Protein AF-A0A284R1L2-F1 (afdb_monomer_lite)

Organism: Armillaria ostoyae (NCBI:txid47428)

Sequence (132 aa):
MPSRRRCVLSLCLLCFATLASCDIHSYFTIKEPQESTQWLNNAVNVLSWERGIWDGLTFFDIEMVRLNNVGITYVAFNVQAQPSSPTSLNIYLEDVPTGDDYFMVFINSTHMHVGIGYAGFDDTDGHDKRFA

Secondary structure (DSSP, 8-state):
---HHHHHHHHHHHHHHHHS-------EEEEES-TT----TTSEEEEEEEE-TTSS--EEEEEEEESSSS-EEEEEEEEE-STTS-SEEEEE--SPPP-S-EEEEEEE-SSS-----------S--------

Radius of gyration: 23.12 Å; chains: 1; bounding box: 71×48×47 Å

Structure (mmCIF, N/CA/C/O backbone):
data_AF-A0A284R1L2-F1
#
_entry.id   AF-A0A284R1L2-F1
#
loop_
_atom_site.group_PDB
_atom_site.id
_atom_site.type_symbol
_atom_site.label_atom_id
_atom_site.label_alt_id
_atom_site.label_comp_id
_atom_site.label_asym_id
_atom_site.label_entity_id
_atom_site.label_seq_id
_atom_site.pdbx_PDB_ins_code
_atom_site.Cartn_x
_atom_site.Cartn_y
_atom_site.Cartn_z
_atom_site.occupancy
_atom_site.B_iso_or_equiv
_atom_site.auth_seq_id
_atom_site.auth_comp_id
_atom_site.auth_asym_id
_atom_site.auth_atom_id
_atom_site.pdbx_PDB_model_num
ATOM 1 N N . MET A 1 1 ? 50.813 -19.673 -32.442 1.00 48.22 1 MET A N 1
ATOM 2 C CA . MET A 1 1 ? 50.418 -19.200 -31.094 1.00 48.22 1 MET A CA 1
ATOM 3 C C . MET A 1 1 ? 49.078 -18.448 -31.143 1.00 48.22 1 MET A C 1
ATOM 5 O O . MET A 1 1 ? 49.091 -17.232 -31.293 1.00 48.22 1 MET A O 1
ATOM 9 N N . PRO A 1 2 ? 47.915 -19.120 -31.030 1.00 52.09 2 PRO A N 1
ATOM 10 C CA . PRO A 1 2 ? 46.617 -18.460 -30.918 1.00 52.09 2 PRO A CA 1
ATOM 11 C C . PRO A 1 2 ? 45.929 -18.869 -29.604 1.00 52.09 2 PRO A C 1
ATOM 13 O O . PRO A 1 2 ? 45.119 -19.786 -29.596 1.00 52.09 2 PRO A O 1
ATOM 16 N N . SER A 1 3 ? 46.256 -18.250 -28.467 1.00 59.03 3 SER A N 1
ATOM 17 C CA . SER A 1 3 ? 45.571 -18.608 -27.203 1.00 59.03 3 SER A CA 1
ATOM 18 C C . SER A 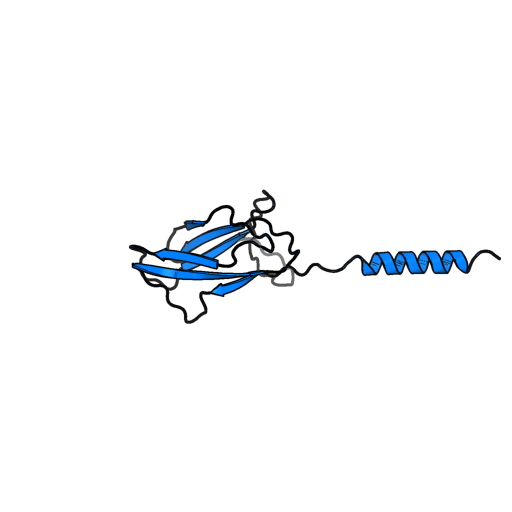1 3 ? 45.261 -17.431 -26.286 1.00 59.03 3 SER A C 1
ATOM 20 O O . SER A 1 3 ? 44.218 -17.428 -25.642 1.00 59.03 3 SER A O 1
ATOM 22 N N . ARG A 1 4 ? 46.079 -16.370 -26.284 1.00 58.06 4 ARG A N 1
ATOM 23 C CA . ARG A 1 4 ? 45.856 -15.225 -25.384 1.00 58.06 4 ARG A CA 1
ATOM 24 C C . ARG A 1 4 ? 44.616 -14.393 -25.731 1.00 58.06 4 ARG A C 1
ATOM 26 O O . ARG A 1 4 ? 43.863 -14.043 -24.835 1.00 58.06 4 ARG A O 1
ATOM 33 N N . ARG A 1 5 ? 44.348 -14.127 -27.017 1.00 57.66 5 ARG A N 1
ATOM 34 C CA . ARG A 1 5 ? 43.210 -13.278 -27.443 1.00 57.66 5 ARG A CA 1
ATOM 35 C C . ARG A 1 5 ? 41.842 -13.938 -27.232 1.00 57.66 5 ARG A C 1
ATOM 37 O O . ARG A 1 5 ? 40.892 -13.252 -26.891 1.00 57.66 5 ARG A O 1
ATOM 44 N N . ARG A 1 6 ? 41.757 -15.264 -27.396 1.00 59.44 6 ARG A N 1
ATOM 45 C CA . ARG A 1 6 ? 40.520 -16.039 -27.178 1.00 59.44 6 ARG A CA 1
ATOM 46 C C . ARG A 1 6 ? 40.177 -16.148 -25.691 1.00 59.44 6 ARG A C 1
ATOM 48 O O . ARG A 1 6 ? 39.014 -16.039 -25.334 1.00 59.44 6 ARG A O 1
ATOM 55 N N . CYS A 1 7 ? 41.196 -16.286 -24.839 1.00 57.16 7 CYS A N 1
ATOM 56 C CA . CYS A 1 7 ? 41.026 -16.347 -23.390 1.00 57.16 7 CYS A CA 1
ATOM 57 C C . CYS A 1 7 ? 40.545 -15.003 -22.815 1.00 57.16 7 CYS A C 1
ATOM 59 O O . CYS A 1 7 ? 39.600 -14.978 -22.038 1.00 57.16 7 CYS A O 1
ATOM 61 N N . VAL A 1 8 ? 41.116 -13.880 -23.274 1.00 71.19 8 VAL A N 1
ATOM 62 C CA . VAL A 1 8 ? 40.682 -12.534 -22.850 1.00 71.19 8 VAL A CA 1
ATOM 63 C C . VAL A 1 8 ? 39.250 -12.237 -23.302 1.00 71.19 8 VAL A C 1
ATOM 65 O O . VAL A 1 8 ? 38.461 -11.747 -22.506 1.00 71.19 8 VAL A O 1
ATOM 68 N N . LEU A 1 9 ? 38.882 -12.589 -24.540 1.00 65.81 9 LEU A N 1
ATOM 69 C CA . LEU A 1 9 ? 37.516 -12.373 -25.033 1.00 65.81 9 LEU A CA 1
ATOM 70 C C . LEU A 1 9 ? 36.486 -13.204 -24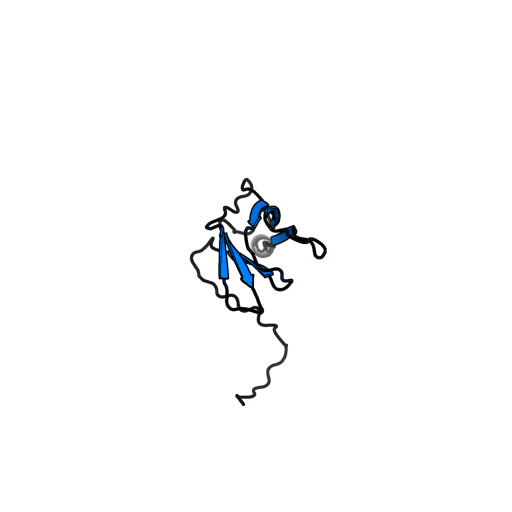.251 1.00 65.81 9 LEU A C 1
ATOM 72 O O . LEU A 1 9 ? 35.422 -12.701 -23.907 1.00 65.81 9 LEU A O 1
ATOM 76 N N . SER A 1 10 ? 36.826 -14.462 -23.946 1.00 71.38 10 SER A N 1
ATOM 77 C CA . SER A 1 10 ? 35.970 -15.359 -23.165 1.00 71.38 10 SER A CA 1
ATOM 78 C C . SER A 1 10 ? 35.828 -14.894 -21.715 1.00 71.38 10 SER A C 1
ATOM 80 O O . SER A 1 10 ? 34.744 -15.009 -21.154 1.00 71.38 10 SER A O 1
ATOM 82 N 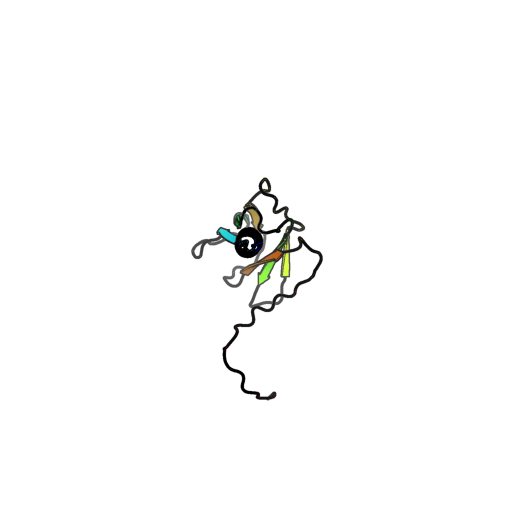N . LEU A 1 11 ? 36.891 -14.334 -21.125 1.00 70.31 11 LEU A N 1
ATOM 83 C CA . LEU A 1 11 ? 36.866 -13.764 -19.777 1.00 70.31 11 LEU A CA 1
ATOM 84 C C . LEU A 1 11 ? 36.027 -12.478 -19.727 1.00 70.31 11 LEU A C 1
ATOM 86 O O . LEU A 1 11 ? 35.224 -12.312 -18.817 1.00 70.31 11 LEU A O 1
ATOM 90 N N . CYS A 1 12 ? 36.145 -11.604 -20.734 1.00 74.88 12 CYS A N 1
ATOM 91 C CA . CYS A 1 12 ? 35.300 -10.415 -20.854 1.00 74.88 12 CYS A CA 1
ATOM 92 C C . CYS A 1 12 ? 33.821 -10.782 -21.023 1.00 74.88 12 CYS A C 1
ATOM 94 O O . CYS A 1 12 ? 32.980 -10.187 -20.360 1.00 74.88 12 CYS A O 1
ATOM 96 N N . LEU A 1 13 ? 33.500 -11.774 -21.861 1.00 72.38 13 LEU A N 1
ATOM 97 C CA . LEU A 1 13 ? 32.127 -12.264 -22.033 1.00 72.38 13 LEU A CA 1
ATOM 98 C C . LEU A 1 13 ? 31.559 -12.864 -20.740 1.00 72.38 13 LEU A C 1
ATOM 100 O O . LEU A 1 13 ? 30.402 -12.601 -20.425 1.00 72.38 13 LEU A O 1
ATOM 104 N N . LEU A 1 14 ? 32.366 -13.602 -19.966 1.00 70.25 14 LEU A N 1
ATOM 105 C CA . LEU A 1 14 ? 31.944 -14.114 -18.659 1.00 70.25 14 LEU A CA 1
ATOM 106 C C . LEU A 1 14 ? 31.693 -12.979 -17.656 1.00 70.25 14 LEU A C 1
ATOM 108 O O . LEU A 1 14 ? 30.665 -12.987 -16.989 1.00 70.25 14 LEU A O 1
ATOM 112 N N . CYS A 1 15 ? 32.580 -11.978 -17.588 1.00 67.56 15 CYS A N 1
ATOM 113 C CA . CYS A 1 15 ? 32.390 -10.809 -16.724 1.00 67.56 15 CYS A CA 1
ATOM 114 C C . CYS A 1 15 ? 31.144 -9.999 -17.109 1.00 67.56 15 CYS A C 1
ATOM 116 O O . CYS A 1 15 ? 30.397 -9.578 -16.229 1.00 67.56 15 CYS A O 1
ATOM 118 N N . PHE A 1 16 ? 30.891 -9.802 -18.407 1.00 61.44 16 PHE A N 1
ATOM 119 C CA . PHE A 1 16 ? 29.673 -9.138 -18.880 1.00 61.44 16 PHE A CA 1
ATOM 120 C C . PHE A 1 16 ? 28.412 -9.944 -18.545 1.00 61.44 16 PHE A C 1
ATOM 122 O O . PHE A 1 16 ? 27.415 -9.351 -18.145 1.00 61.44 16 PHE A O 1
ATOM 129 N N . ALA A 1 17 ? 28.459 -11.276 -18.645 1.00 65.31 17 ALA A N 1
ATOM 130 C CA . ALA A 1 17 ? 27.339 -12.135 -18.270 1.00 65.31 17 ALA A CA 1
ATOM 131 C C . ALA A 1 17 ? 27.044 -12.091 -16.758 1.00 65.31 17 ALA A C 1
ATOM 133 O O . ALA A 1 17 ? 25.879 -12.063 -16.378 1.00 65.31 17 ALA A O 1
ATOM 134 N N . THR A 1 18 ? 28.069 -12.017 -15.898 1.00 63.69 18 THR A N 1
ATOM 135 C CA . THR A 1 18 ? 27.882 -11.916 -14.436 1.00 63.69 18 THR A CA 1
ATOM 136 C C . THR A 1 18 ? 27.469 -10.522 -13.957 1.00 63.69 18 THR A C 1
ATOM 138 O O . THR A 1 18 ? 26.851 -10.401 -12.907 1.00 63.69 18 THR A O 1
ATOM 141 N N . LEU A 1 19 ? 27.797 -9.462 -14.707 1.00 58.06 19 LEU A N 1
ATOM 142 C CA . LEU A 1 19 ? 27.380 -8.084 -14.396 1.00 58.06 19 LEU A CA 1
ATOM 143 C C . LEU A 1 19 ? 25.935 -7.783 -14.832 1.00 58.06 19 LEU A C 1
ATOM 145 O O . LEU A 1 19 ? 25.365 -6.792 -14.389 1.00 58.06 19 LEU A O 1
ATOM 149 N N . ALA A 1 20 ? 25.349 -8.609 -15.704 1.00 59.19 20 ALA A N 1
ATOM 150 C CA . ALA A 1 20 ? 23.983 -8.427 -16.199 1.00 59.19 20 ALA A CA 1
ATOM 151 C C . ALA A 1 20 ? 22.903 -8.888 -15.204 1.00 59.19 20 ALA A C 1
ATOM 153 O O . ALA A 1 20 ? 21.749 -8.483 -15.324 1.00 59.19 20 ALA A O 1
ATOM 154 N N . SER A 1 21 ? 23.264 -9.695 -14.207 1.00 55.81 21 SER A N 1
ATOM 155 C CA . SER A 1 21 ? 22.407 -10.049 -13.073 1.00 55.81 21 SER A CA 1
ATOM 156 C C . SER A 1 21 ? 22.466 -8.947 -12.012 1.00 55.81 21 SER A C 1
ATOM 158 O O . SER A 1 21 ? 23.002 -9.135 -10.925 1.00 55.81 21 SER A O 1
ATOM 160 N N . CYS A 1 22 ? 21.973 -7.758 -12.362 1.00 53.00 22 CYS A N 1
ATOM 161 C CA . CYS A 1 22 ? 21.587 -6.773 -11.360 1.00 53.00 22 CYS A CA 1
ATOM 162 C C . CYS A 1 22 ? 20.229 -7.208 -10.819 1.00 53.00 22 CYS A C 1
ATOM 164 O O . CYS A 1 22 ? 19.235 -7.143 -11.545 1.00 53.00 22 CYS A O 1
ATOM 166 N N . ASP A 1 23 ? 20.185 -7.649 -9.567 1.00 55.16 23 ASP A N 1
ATOM 167 C CA . ASP A 1 23 ? 18.922 -7.876 -8.880 1.00 55.16 23 ASP A CA 1
ATOM 168 C C . ASP A 1 23 ? 18.157 -6.546 -8.833 1.00 55.16 23 ASP A C 1
ATOM 170 O O . ASP A 1 23 ? 18.580 -5.566 -8.213 1.00 55.16 23 ASP A O 1
ATOM 174 N N . ILE A 1 24 ? 17.047 -6.479 -9.567 1.00 58.62 24 ILE A N 1
ATOM 175 C CA . ILE A 1 24 ? 16.107 -5.366 -9.481 1.00 58.62 24 ILE A CA 1
ATOM 176 C C . ILE A 1 24 ? 15.401 -5.529 -8.137 1.00 58.62 24 ILE A C 1
ATOM 178 O O . ILE A 1 24 ? 14.462 -6.310 -8.000 1.00 58.62 24 ILE A O 1
ATOM 182 N N . HIS A 1 25 ? 15.881 -4.821 -7.120 1.00 58.09 25 HIS A N 1
ATOM 183 C CA . HIS A 1 25 ? 15.219 -4.787 -5.824 1.00 58.09 25 HIS A CA 1
ATOM 184 C C . HIS A 1 25 ? 13.929 -3.964 -5.936 1.00 58.09 25 HIS A C 1
ATOM 186 O O . HIS A 1 25 ? 13.956 -2.733 -5.950 1.00 58.09 25 HIS A O 1
ATOM 192 N N . SER A 1 26 ? 12.789 -4.647 -6.025 1.00 72.06 26 SER A N 1
ATOM 193 C CA . SER A 1 26 ? 11.471 -4.031 -5.886 1.00 72.06 26 SER A CA 1
ATOM 194 C C . SER A 1 26 ? 11.172 -3.781 -4.409 1.00 72.06 26 SER A C 1
ATOM 196 O O . SER A 1 26 ? 11.273 -4.703 -3.599 1.00 72.06 26 SER A O 1
ATOM 198 N N . TYR A 1 27 ? 10.760 -2.565 -4.060 1.00 79.31 27 TYR A N 1
ATOM 199 C CA . TYR A 1 27 ? 10.198 -2.262 -2.746 1.00 79.31 27 TYR A CA 1
ATOM 200 C C . TYR A 1 27 ? 8.857 -1.556 -2.902 1.00 79.31 27 TYR A C 1
ATOM 202 O O . TYR A 1 27 ? 8.635 -0.842 -3.882 1.00 79.31 27 TYR A O 1
ATOM 210 N N . PHE A 1 28 ? 7.987 -1.755 -1.919 1.00 84.56 28 PHE A N 1
ATOM 211 C CA . PHE A 1 28 ? 6.720 -1.056 -1.782 1.00 84.56 28 PHE A CA 1
ATOM 212 C C . PHE A 1 28 ? 6.492 -0.797 -0.293 1.00 84.56 28 PHE A C 1
ATOM 214 O O . PHE A 1 28 ? 6.339 -1.735 0.488 1.00 84.56 28 PHE A O 1
ATOM 221 N N . THR A 1 29 ? 6.523 0.469 0.104 1.00 88.88 29 THR A N 1
ATOM 222 C CA . THR A 1 29 ? 6.504 0.893 1.505 1.00 88.88 29 THR A CA 1
ATOM 223 C C . THR A 1 29 ? 5.299 1.779 1.752 1.00 88.88 29 THR A C 1
ATOM 225 O O . THR A 1 29 ? 5.126 2.794 1.080 1.00 88.88 29 THR A O 1
ATOM 228 N N . ILE A 1 30 ? 4.494 1.440 2.755 1.00 90.06 30 ILE A N 1
ATOM 229 C CA . ILE A 1 30 ? 3.388 2.289 3.200 1.00 90.06 30 ILE A CA 1
ATOM 230 C C . ILE A 1 30 ? 3.952 3.478 3.986 1.00 90.06 30 ILE A C 1
ATOM 232 O O . ILE A 1 30 ? 4.782 3.312 4.880 1.00 90.06 30 ILE A O 1
ATOM 236 N N . LYS A 1 31 ? 3.535 4.689 3.615 1.00 93.81 31 LYS A N 1
ATOM 237 C CA . LYS A 1 31 ? 3.931 5.951 4.259 1.00 93.81 31 LYS A CA 1
ATOM 238 C C . LYS A 1 31 ? 2.828 6.496 5.155 1.00 93.81 31 LYS A C 1
ATOM 240 O O . LYS A 1 31 ? 3.141 7.115 6.160 1.00 93.81 31 LYS A O 1
ATOM 245 N N . GLU A 1 32 ? 1.570 6.235 4.823 1.00 91.62 32 GLU A N 1
ATOM 246 C CA . GLU A 1 32 ? 0.419 6.477 5.694 1.00 91.62 32 GLU A CA 1
ATOM 247 C C . GLU A 1 32 ? -0.606 5.360 5.485 1.00 91.62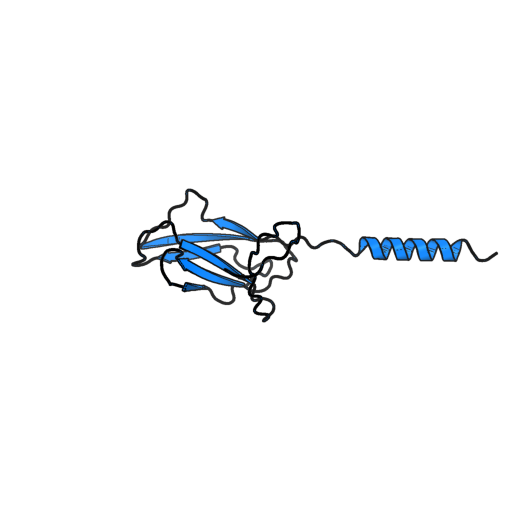 32 GLU A C 1
ATOM 249 O O . GLU A 1 32 ? -0.788 4.965 4.330 1.00 91.62 32 GLU A O 1
ATOM 254 N N . PRO A 1 33 ? -1.299 4.883 6.534 1.00 91.62 33 PRO A N 1
ATOM 255 C CA . PRO A 1 33 ? -1.179 5.315 7.931 1.00 91.62 33 PRO A CA 1
ATOM 256 C C . PRO A 1 33 ? 0.099 4.796 8.618 1.00 91.62 33 PRO A C 1
ATOM 258 O O . PRO A 1 33 ? 0.593 3.721 8.288 1.00 91.62 33 PRO A O 1
ATOM 261 N N . GLN A 1 34 ? 0.624 5.558 9.581 1.00 88.44 34 GLN A N 1
ATOM 262 C CA . GLN A 1 34 ? 1.647 5.105 10.536 1.00 88.44 34 GLN A CA 1
ATOM 263 C C . GLN A 1 34 ? 1.004 4.375 11.730 1.00 88.44 34 GLN A C 1
ATOM 265 O O . GLN A 1 34 ? -0.200 4.483 11.942 1.00 88.44 34 GLN A O 1
ATOM 270 N N . GLU A 1 35 ? 1.795 3.670 12.549 1.00 82.75 35 GLU A N 1
ATOM 271 C CA . GLU A 1 35 ? 1.288 2.861 13.681 1.00 82.75 35 GLU A CA 1
ATOM 272 C C . GLU A 1 35 ? 0.381 3.631 14.659 1.00 82.75 35 GLU A C 1
ATOM 274 O O . GLU A 1 35 ? -0.527 3.056 15.253 1.00 82.75 35 GLU A O 1
ATOM 279 N N . SER A 1 36 ? 0.610 4.934 14.836 1.00 84.12 36 SER A N 1
ATOM 280 C CA . SER A 1 36 ? -0.188 5.793 15.719 1.00 84.12 36 SER A CA 1
ATOM 281 C C . SER A 1 36 ? -1.334 6.524 15.013 1.00 84.12 36 SER A C 1
ATOM 283 O O . SER A 1 36 ? -2.110 7.223 15.671 1.00 84.12 36 SER A O 1
ATOM 285 N N . THR A 1 37 ? -1.451 6.395 13.691 1.00 86.44 37 THR A N 1
ATOM 286 C CA . THR A 1 37 ? -2.470 7.087 12.904 1.00 86.44 37 THR A CA 1
ATOM 287 C C . THR A 1 37 ? -3.827 6.426 13.125 1.00 86.44 37 THR A C 1
ATOM 289 O O . THR A 1 37 ? -4.023 5.248 12.841 1.00 86.44 37 THR A O 1
ATOM 292 N N . GLN A 1 38 ? -4.796 7.213 13.589 1.00 90.12 38 GLN A N 1
ATOM 293 C CA . GLN A 1 38 ? -6.185 6.786 13.718 1.00 90.12 38 GLN A CA 1
ATOM 294 C C . GLN A 1 38 ? -7.020 7.402 12.604 1.00 90.12 38 GLN A C 1
ATOM 296 O O . GLN A 1 38 ? -7.062 8.623 12.452 1.00 90.12 38 GLN A O 1
ATOM 301 N N . TRP A 1 39 ? -7.691 6.553 11.832 1.00 91.75 39 TRP A N 1
ATOM 302 C CA . TRP A 1 39 ? -8.629 7.006 10.816 1.00 91.75 39 TRP A CA 1
ATOM 303 C C . TRP A 1 39 ? -9.998 7.301 11.418 1.00 91.75 39 TRP A C 1
ATOM 305 O O . TRP A 1 39 ? -10.451 6.630 12.346 1.00 91.75 39 TRP A O 1
ATOM 315 N N . LEU A 1 40 ? -10.650 8.331 10.887 1.00 91.50 40 LEU A N 1
ATOM 316 C CA . LEU A 1 40 ? -11.906 8.857 11.410 1.00 91.50 40 LEU A CA 1
ATOM 317 C C . LEU A 1 40 ? -13.035 8.681 10.393 1.00 91.50 40 LEU A C 1
ATOM 319 O O . LEU A 1 40 ? -12.849 8.897 9.194 1.00 91.50 40 LEU A O 1
ATOM 323 N N . ASN A 1 41 ? -14.225 8.345 10.896 1.00 92.81 41 ASN A N 1
ATOM 324 C CA . ASN A 1 41 ? -15.460 8.464 10.125 1.00 92.81 41 ASN A CA 1
ATOM 325 C C . ASN A 1 41 ? -15.795 9.931 9.856 1.00 92.81 41 ASN A C 1
ATOM 327 O O . ASN A 1 41 ? -15.466 10.822 10.643 1.00 92.81 41 ASN A O 1
ATOM 331 N N . ASN A 1 42 ? -16.519 10.154 8.767 1.00 93.06 42 ASN A N 1
ATOM 332 C CA . ASN A 1 42 ? -16.972 11.448 8.277 1.00 93.06 42 ASN A CA 1
ATOM 333 C C . ASN A 1 42 ? -15.828 12.437 7.993 1.00 93.06 42 ASN A C 1
ATOM 335 O O . ASN A 1 42 ? -16.035 13.653 7.955 1.00 93.06 42 ASN A O 1
ATOM 339 N N . ALA A 1 43 ? -14.622 11.915 7.768 1.00 89.31 43 ALA A N 1
ATOM 340 C CA . ALA A 1 43 ? -13.418 12.672 7.474 1.00 89.31 43 ALA A CA 1
ATOM 341 C C . ALA A 1 43 ? -12.633 12.026 6.327 1.00 89.31 43 ALA A C 1
ATOM 343 O O . ALA A 1 43 ? -12.772 10.837 6.033 1.00 89.31 43 ALA A O 1
ATOM 344 N N . VAL A 1 44 ? -11.796 12.833 5.674 1.00 93.06 44 VAL A N 1
ATOM 345 C CA . VAL A 1 44 ? -10.849 12.344 4.671 1.00 93.06 44 VAL A CA 1
ATOM 346 C C . VAL A 1 44 ? -9.608 11.818 5.382 1.00 93.06 44 VAL A C 1
ATOM 348 O O . VAL A 1 44 ? -8.922 12.568 6.074 1.00 93.06 44 VAL A O 1
ATOM 351 N N . ASN A 1 45 ? -9.313 10.542 5.166 1.00 93.44 45 ASN A N 1
ATOM 352 C CA . ASN A 1 45 ? -8.117 9.856 5.633 1.00 93.44 45 ASN A CA 1
ATOM 353 C C . ASN A 1 45 ? -7.153 9.658 4.459 1.00 93.44 45 ASN A C 1
ATOM 355 O O . ASN A 1 45 ? -7.585 9.479 3.320 1.00 93.44 45 ASN A O 1
ATOM 359 N N . VAL A 1 46 ? -5.848 9.701 4.717 1.00 94.75 46 VAL A N 1
ATOM 360 C CA . VAL A 1 46 ? -4.829 9.583 3.667 1.00 94.75 46 VAL A CA 1
ATOM 361 C C . VAL A 1 46 ? -4.183 8.207 3.734 1.00 94.75 46 VAL A C 1
ATOM 363 O O . VAL A 1 46 ? -3.670 7.803 4.776 1.00 94.75 46 VAL A O 1
ATOM 366 N N . LEU A 1 47 ? -4.174 7.518 2.598 1.00 95.06 47 LEU A N 1
ATOM 367 C CA . LEU A 1 47 ? -3.371 6.331 2.336 1.00 95.06 47 LEU A CA 1
ATOM 368 C C . LEU A 1 47 ? -2.251 6.741 1.383 1.00 95.06 47 LEU A C 1
ATOM 370 O O . LEU A 1 47 ? -2.521 7.349 0.348 1.00 95.06 47 LEU A O 1
ATOM 374 N N . SER A 1 48 ? -0.996 6.448 1.705 1.00 95.25 48 SER A N 1
ATOM 375 C CA . SER A 1 48 ? 0.113 6.786 0.808 1.00 95.25 48 SER A CA 1
ATOM 376 C C . SER A 1 48 ? 1.218 5.750 0.844 1.00 95.25 48 SER A C 1
ATOM 378 O O . SER A 1 48 ? 1.403 5.051 1.840 1.00 95.25 48 SER A O 1
ATOM 380 N N . TRP A 1 49 ? 1.938 5.640 -0.265 1.00 92.81 49 TRP A N 1
ATOM 381 C CA . TRP A 1 49 ? 2.958 4.624 -0.472 1.00 92.81 49 TRP A CA 1
ATOM 382 C C . TRP A 1 49 ? 4.161 5.190 -1.221 1.00 92.81 49 TRP A C 1
ATOM 384 O O . TRP A 1 49 ? 4.115 6.244 -1.850 1.00 92.81 49 TRP A O 1
ATOM 394 N N . GLU A 1 50 ? 5.261 4.465 -1.149 1.00 89.56 50 GLU A N 1
ATOM 395 C CA . GLU A 1 50 ? 6.488 4.710 -1.886 1.00 89.56 50 GLU A CA 1
ATOM 396 C C . GLU A 1 50 ? 6.918 3.397 -2.536 1.00 89.56 50 GLU A C 1
ATOM 398 O O . GLU A 1 50 ? 6.743 2.333 -1.946 1.00 89.56 50 GLU A O 1
ATOM 403 N N . ARG A 1 51 ? 7.470 3.448 -3.747 1.00 84.06 51 ARG A N 1
ATOM 404 C CA . ARG A 1 51 ? 7.858 2.244 -4.486 1.00 84.06 51 ARG A CA 1
ATOM 405 C C . ARG A 1 51 ? 9.137 2.440 -5.288 1.00 84.06 51 ARG A C 1
ATOM 407 O O . ARG A 1 51 ? 9.507 3.571 -5.608 1.00 84.06 51 ARG A O 1
ATOM 414 N N . GLY A 1 52 ? 9.755 1.330 -5.675 1.00 80.38 52 GLY A N 1
ATOM 415 C CA . GLY A 1 52 ? 10.935 1.326 -6.536 1.00 80.38 52 GLY A CA 1
ATOM 416 C C . GLY A 1 52 ? 10.638 1.771 -7.970 1.00 80.38 52 GLY A C 1
ATOM 417 O O . GLY A 1 52 ? 9.672 1.343 -8.592 1.00 80.38 52 GLY A O 1
ATOM 418 N N . ILE A 1 53 ? 11.504 2.606 -8.544 1.00 71.81 53 ILE A N 1
ATOM 419 C CA . ILE A 1 53 ? 11.460 2.926 -9.975 1.00 71.81 53 ILE A CA 1
ATOM 420 C C . ILE A 1 53 ? 12.045 1.709 -10.709 1.00 71.81 53 ILE A C 1
ATOM 422 O O . ILE A 1 53 ? 13.170 1.324 -10.409 1.00 71.81 53 ILE A O 1
ATOM 426 N N . TRP A 1 54 ? 11.297 1.119 -11.649 1.00 70.44 54 TRP A N 1
ATOM 427 C CA . TRP A 1 54 ? 11.638 -0.121 -12.386 1.00 70.44 54 TRP A CA 1
ATOM 428 C C . TRP A 1 54 ? 11.359 -1.450 -11.670 1.00 70.44 54 TRP A C 1
ATOM 430 O O . TRP A 1 54 ? 11.859 -2.484 -12.093 1.00 70.44 54 TRP A O 1
ATOM 440 N N . ASP A 1 55 ? 10.493 -1.449 -10.660 1.00 73.00 55 ASP A N 1
ATOM 441 C CA . ASP A 1 55 ? 9.983 -2.649 -9.973 1.00 73.00 55 ASP A CA 1
ATOM 442 C C . ASP A 1 55 ? 9.104 -3.580 -10.841 1.00 73.00 55 ASP A C 1
ATOM 444 O O . ASP A 1 55 ? 8.672 -4.633 -10.379 1.00 73.00 55 ASP A O 1
ATOM 448 N N . GLY A 1 56 ? 8.816 -3.206 -12.092 1.00 78.69 56 GLY A N 1
ATOM 449 C CA . GLY A 1 56 ? 7.925 -3.957 -12.977 1.00 78.69 56 GLY A CA 1
ATOM 450 C C . GLY A 1 56 ? 6.450 -3.895 -12.570 1.00 78.69 56 GLY A C 1
ATOM 451 O O . GLY A 1 56 ? 5.650 -4.614 -13.163 1.00 78.69 56 GLY A O 1
ATOM 452 N N . LEU A 1 57 ? 6.080 -3.050 -11.598 1.00 81.81 57 LEU A N 1
ATOM 453 C CA . LEU A 1 57 ? 4.702 -2.797 -11.182 1.00 81.81 57 LEU A CA 1
ATOM 454 C C . LEU A 1 57 ? 4.096 -1.701 -12.075 1.00 81.81 57 LEU A C 1
ATOM 456 O O . LEU A 1 57 ? 4.603 -0.586 -12.148 1.00 81.81 57 LEU A O 1
ATOM 460 N N . THR A 1 58 ? 2.999 -2.001 -12.763 1.00 85.69 58 THR A N 1
ATOM 461 C CA . THR A 1 58 ? 2.231 -1.057 -13.587 1.00 85.69 58 THR A CA 1
ATOM 462 C C . THR A 1 58 ? 0.835 -0.806 -13.035 1.00 85.69 58 THR A C 1
ATOM 464 O O . THR A 1 58 ? 0.331 0.302 -13.214 1.00 85.69 58 THR A O 1
ATOM 467 N N . PHE A 1 59 ? 0.232 -1.796 -12.369 1.00 88.06 59 PHE A N 1
ATOM 468 C CA . PHE A 1 59 ? -1.089 -1.710 -11.747 1.00 88.06 59 PHE A CA 1
ATOM 469 C C . PHE A 1 59 ? -1.160 -2.514 -10.444 1.00 88.06 59 PHE A C 1
ATOM 471 O O . PHE A 1 59 ? -0.499 -3.551 -10.303 1.00 88.06 59 PHE A O 1
ATOM 478 N N . PHE A 1 60 ? -1.981 -2.043 -9.510 1.00 88.94 60 PHE A N 1
ATOM 479 C CA . PHE A 1 60 ? -2.395 -2.794 -8.328 1.00 88.94 60 PHE A CA 1
ATOM 480 C C . PHE A 1 60 ? -3.807 -2.399 -7.886 1.00 88.94 60 PHE A C 1
ATOM 482 O O . PHE A 1 60 ? -4.297 -1.320 -8.224 1.00 88.94 60 PHE A O 1
ATOM 489 N N . ASP A 1 61 ? -4.436 -3.263 -7.102 1.00 91.94 61 ASP A N 1
ATOM 490 C CA . ASP A 1 61 ? -5.720 -3.009 -6.456 1.00 91.94 61 ASP A CA 1
ATOM 491 C C . ASP A 1 61 ? -5.511 -2.730 -4.964 1.00 91.94 61 ASP A C 1
ATOM 493 O O . ASP A 1 61 ? -4.515 -3.162 -4.375 1.00 91.94 61 ASP A O 1
ATOM 497 N N . ILE A 1 62 ? -6.442 -1.995 -4.359 1.00 93.31 62 ILE A N 1
ATOM 498 C CA . ILE A 1 62 ? -6.457 -1.692 -2.927 1.00 93.31 62 ILE A CA 1
ATOM 499 C C . ILE A 1 62 ? -7.760 -2.224 -2.340 1.00 93.31 62 ILE A C 1
ATOM 501 O O . ILE A 1 62 ? -8.854 -1.855 -2.782 1.00 93.31 62 ILE A O 1
ATOM 505 N N . GLU A 1 63 ? -7.634 -3.047 -1.309 1.00 92.25 63 GLU A N 1
ATOM 506 C CA . GLU A 1 63 ? -8.749 -3.615 -0.561 1.00 92.25 63 GLU A CA 1
ATOM 507 C C . GLU A 1 63 ? -8.585 -3.325 0.929 1.00 92.25 63 GLU A C 1
ATOM 509 O O . GLU A 1 63 ? -7.473 -3.299 1.452 1.00 92.25 63 GLU A O 1
ATOM 514 N N . MET A 1 64 ? -9.701 -3.125 1.623 1.00 90.94 64 MET A N 1
ATOM 515 C CA . MET A 1 64 ? -9.742 -3.027 3.075 1.00 90.94 64 MET A CA 1
ATOM 516 C C . MET A 1 64 ? -10.392 -4.287 3.626 1.00 90.94 64 MET A C 1
ATOM 518 O O . MET A 1 64 ? -11.544 -4.589 3.311 1.00 90.94 64 MET A O 1
ATOM 522 N N . VAL A 1 65 ? -9.669 -5.012 4.467 1.00 91.25 65 VAL A N 1
ATOM 523 C CA . VAL A 1 65 ? -10.152 -6.246 5.091 1.00 91.25 65 VAL A CA 1
ATOM 524 C C . VAL A 1 65 ? -10.230 -6.073 6.592 1.00 91.25 65 VAL A C 1
ATOM 526 O O . VAL A 1 65 ? -9.426 -5.357 7.188 1.00 91.25 65 VAL A O 1
ATOM 529 N N . ARG A 1 66 ? -11.200 -6.740 7.208 1.00 88.12 66 ARG A N 1
ATOM 530 C CA . ARG A 1 66 ? -11.337 -6.784 8.661 1.00 88.12 66 ARG A CA 1
ATOM 531 C C . ARG A 1 66 ? -10.972 -8.182 9.151 1.00 88.12 66 ARG A C 1
ATOM 533 O O . ARG A 1 66 ? -11.484 -9.153 8.610 1.00 88.12 66 ARG A O 1
ATOM 540 N N . LEU A 1 67 ? -10.086 -8.318 10.138 1.00 85.94 67 LEU A N 1
ATOM 541 C CA . LEU A 1 67 ? -9.638 -9.651 10.574 1.00 85.94 67 LEU A CA 1
ATOM 542 C C . LEU A 1 67 ? -10.637 -10.358 11.493 1.00 85.94 67 LEU A C 1
ATOM 544 O O . LEU A 1 67 ? -10.812 -11.569 11.374 1.00 85.94 67 LEU A O 1
ATOM 548 N N . ASN A 1 68 ? -11.316 -9.635 12.389 1.00 84.38 68 ASN A N 1
ATOM 549 C CA . ASN A 1 68 ? -12.226 -10.271 13.349 1.00 84.38 68 ASN A CA 1
ATOM 550 C C . ASN A 1 68 ? -13.640 -10.492 12.791 1.00 84.38 68 ASN A C 1
ATOM 552 O O . ASN A 1 68 ? -14.504 -11.006 13.498 1.00 84.38 68 ASN A O 1
ATOM 556 N N . ASN A 1 69 ? -13.905 -10.098 11.543 1.00 78.31 69 ASN A N 1
ATOM 557 C CA . ASN A 1 69 ? -15.189 -10.298 10.877 1.00 78.31 69 ASN A CA 1
ATOM 558 C C . ASN A 1 69 ? -14.972 -10.644 9.409 1.00 78.31 69 ASN A C 1
ATOM 560 O O . ASN A 1 69 ? -14.070 -10.119 8.775 1.00 78.31 69 ASN A O 1
ATOM 564 N N . VAL A 1 70 ? -15.844 -11.467 8.831 1.00 72.31 70 VAL A N 1
ATOM 565 C CA . VAL A 1 70 ? -15.796 -11.729 7.389 1.00 72.31 70 VAL A CA 1
ATOM 566 C C . VAL A 1 70 ? -16.220 -10.461 6.646 1.00 72.31 70 VAL A C 1
ATOM 568 O O . VAL A 1 70 ? -17.388 -10.079 6.684 1.00 72.31 70 VAL A O 1
ATOM 571 N N . GLY A 1 71 ? -15.271 -9.808 5.978 1.00 77.50 71 GLY A N 1
ATOM 572 C CA . GLY A 1 71 ? -15.541 -8.633 5.158 1.00 77.50 71 GLY A CA 1
ATOM 573 C C . GLY A 1 71 ? -14.321 -8.202 4.353 1.00 77.50 71 GLY A C 1
ATOM 574 O O . GLY A 1 71 ? -13.257 -7.955 4.917 1.00 77.50 71 GLY A O 1
ATOM 575 N N . ILE A 1 72 ? -14.504 -8.105 3.037 1.00 81.06 72 ILE A N 1
ATOM 576 C CA . ILE A 1 72 ? -13.570 -7.462 2.112 1.00 81.06 72 ILE A CA 1
ATOM 577 C C . ILE A 1 72 ? -14.323 -6.284 1.507 1.00 81.06 72 ILE A C 1
ATOM 579 O O . ILE A 1 72 ? -15.368 -6.466 0.879 1.00 81.06 72 ILE A O 1
ATOM 583 N N . THR A 1 73 ? -13.799 -5.086 1.716 1.00 86.06 73 THR A N 1
ATOM 584 C CA . THR A 1 73 ? -14.323 -3.859 1.131 1.00 86.06 73 THR A CA 1
ATOM 585 C C . THR A 1 73 ? -13.379 -3.403 0.039 1.00 86.06 73 THR A C 1
ATOM 587 O O . THR A 1 73 ? -12.191 -3.177 0.264 1.00 86.06 73 THR A O 1
ATOM 590 N N . TYR A 1 74 ? -13.930 -3.240 -1.153 1.00 89.94 74 TYR A N 1
ATOM 591 C CA . TYR A 1 74 ? -13.184 -2.748 -2.290 1.00 89.94 74 TYR A CA 1
ATOM 592 C C . TYR A 1 74 ? -12.884 -1.250 -2.151 1.00 89.94 74 TYR A C 1
ATOM 594 O O . TYR A 1 74 ? -13.818 -0.472 -1.959 1.00 89.94 74 TYR A O 1
ATOM 602 N N . VAL A 1 75 ? -11.615 -0.837 -2.261 1.00 92.06 75 VAL A N 1
ATOM 603 C CA . VAL A 1 75 ? -11.222 0.579 -2.119 1.00 92.06 75 VAL A CA 1
ATOM 604 C C . VAL A 1 75 ? -10.887 1.200 -3.472 1.00 92.06 75 VAL A C 1
ATOM 606 O O . VAL A 1 75 ? -11.457 2.233 -3.822 1.00 92.06 75 VAL A O 1
ATOM 609 N N . ALA A 1 76 ? -9.984 0.595 -4.250 1.00 92.81 76 ALA A N 1
ATOM 610 C CA . ALA A 1 76 ? -9.587 1.135 -5.552 1.00 92.81 76 ALA A CA 1
ATOM 611 C C . ALA A 1 76 ? -9.108 0.053 -6.526 1.00 92.81 76 ALA A C 1
ATOM 613 O O . ALA A 1 76 ? -8.371 -0.847 -6.133 1.00 92.81 76 ALA A O 1
ATOM 614 N N . PHE A 1 77 ? -9.490 0.201 -7.803 1.00 91.38 77 PHE A N 1
ATOM 615 C CA . PHE A 1 77 ? -9.158 -0.727 -8.891 1.00 91.38 77 PHE A CA 1
ATOM 616 C C . PHE A 1 77 ? -8.152 -0.168 -9.850 1.00 91.38 77 PHE A C 1
ATOM 618 O O . PHE A 1 77 ? -8.291 0.975 -10.295 1.00 91.38 77 PHE A O 1
ATOM 625 N N . ASN A 1 78 ? -7.222 -1.036 -10.244 1.00 89.62 78 ASN A N 1
ATOM 626 C CA . ASN A 1 78 ? -6.314 -0.800 -11.346 1.00 89.62 78 ASN A CA 1
ATOM 627 C C . ASN A 1 78 ? -5.555 0.523 -11.160 1.00 89.62 78 ASN A C 1
ATOM 629 O O . ASN A 1 78 ? -5.426 1.336 -12.083 1.00 89.62 78 ASN A O 1
ATOM 633 N N . VAL A 1 79 ? -5.099 0.758 -9.926 1.00 91.31 79 VAL A N 1
ATOM 634 C CA . VAL A 1 79 ? -4.334 1.940 -9.547 1.00 91.31 79 VAL A CA 1
ATOM 635 C C . VAL A 1 79 ? -3.029 1.907 -10.318 1.00 91.31 79 VAL A C 1
ATOM 637 O O . VAL A 1 79 ? -2.249 0.962 -10.218 1.00 91.31 79 VAL A O 1
ATOM 640 N N . GLN A 1 80 ? -2.800 2.939 -11.124 1.00 91.50 80 GLN A N 1
ATOM 641 C CA . GLN A 1 80 ? -1.599 3.032 -11.939 1.00 91.50 80 GLN A CA 1
ATOM 642 C C . GLN A 1 80 ? -0.369 3.180 -11.044 1.00 91.50 80 GLN A C 1
ATOM 644 O O . GLN A 1 80 ? -0.337 4.012 -10.141 1.00 91.50 80 GLN A O 1
ATOM 649 N N . ALA A 1 81 ? 0.664 2.404 -11.343 1.00 87.94 81 ALA A N 1
ATOM 650 C CA . ALA A 1 81 ? 1.935 2.401 -10.633 1.00 87.94 81 ALA A CA 1
ATOM 651 C C . ALA A 1 81 ? 3.089 2.808 -11.553 1.00 87.94 81 ALA A C 1
ATOM 653 O O . ALA A 1 81 ? 4.199 2.319 -11.419 1.00 87.94 81 ALA A O 1
ATOM 654 N N . GLN A 1 82 ? 2.864 3.693 -12.521 1.00 86.50 82 GLN A N 1
ATOM 655 C CA . GLN A 1 82 ? 3.945 4.218 -13.360 1.00 86.50 82 GLN A CA 1
ATOM 656 C C . GLN A 1 82 ? 4.722 5.310 -12.600 1.00 86.50 82 GLN A C 1
ATOM 658 O O . GLN A 1 82 ? 4.250 5.798 -11.573 1.00 86.50 82 GLN A O 1
ATOM 663 N N . PRO A 1 83 ? 5.949 5.691 -13.009 1.00 84.19 83 PRO A N 1
ATOM 664 C CA . PRO A 1 83 ? 6.760 6.663 -12.257 1.00 84.19 83 PRO A CA 1
ATOM 665 C C . PRO A 1 83 ? 6.091 8.026 -12.026 1.00 84.19 83 PRO A C 1
ATOM 667 O O . PRO A 1 83 ? 6.395 8.694 -11.047 1.00 84.19 83 PRO A O 1
ATOM 670 N N . SER A 1 84 ? 5.173 8.430 -12.906 1.00 87.44 84 SER A N 1
ATOM 671 C CA . SER A 1 84 ? 4.398 9.671 -12.792 1.00 87.44 84 SER A CA 1
ATOM 672 C C . SER A 1 84 ? 3.012 9.484 -12.168 1.00 87.44 84 SER A C 1
ATOM 674 O O . SER A 1 84 ? 2.226 10.431 -12.148 1.00 87.44 84 SER A O 1
ATOM 676 N N . SER A 1 85 ? 2.664 8.271 -11.739 1.00 90.75 85 SER A N 1
ATOM 677 C CA . SER A 1 85 ? 1.363 8.000 -11.134 1.00 90.75 85 SER A CA 1
ATOM 678 C C . SER A 1 85 ? 1.285 8.567 -9.713 1.00 90.75 85 SER A C 1
ATOM 680 O O . SER A 1 85 ? 2.312 8.668 -9.038 1.00 90.75 85 SER A O 1
ATOM 682 N N . PRO A 1 86 ? 0.080 8.920 -9.232 1.00 92.12 86 PRO A N 1
ATOM 683 C CA . PRO A 1 86 ? -0.116 9.318 -7.845 1.00 92.12 86 PRO A CA 1
ATOM 684 C C . PRO A 1 86 ? 0.371 8.241 -6.870 1.00 92.12 86 PRO A C 1
ATOM 686 O O . PRO A 1 86 ? 0.186 7.048 -7.102 1.00 92.12 86 PRO A O 1
ATOM 689 N N . THR A 1 87 ? 0.961 8.676 -5.760 1.00 94.12 87 THR A N 1
ATOM 690 C CA . THR A 1 87 ? 1.473 7.805 -4.689 1.00 94.12 87 THR A CA 1
ATOM 691 C C . THR A 1 87 ? 0.648 7.913 -3.405 1.00 94.12 87 THR A C 1
ATOM 693 O O . THR A 1 87 ? 1.110 7.586 -2.312 1.00 94.12 87 THR A O 1
ATOM 696 N N . SER A 1 88 ? -0.572 8.432 -3.523 1.00 95.44 88 SER A N 1
ATOM 697 C CA . SER A 1 88 ? -1.516 8.564 -2.424 1.00 95.44 88 SER A CA 1
ATOM 698 C C . SER A 1 88 ? -2.958 8.483 -2.907 1.00 95.44 88 SER A C 1
ATOM 700 O O . SER A 1 88 ? -3.272 8.766 -4.067 1.00 95.44 88 SER A O 1
ATOM 702 N N . LEU A 1 89 ? -3.835 8.098 -1.986 1.00 94.88 89 LEU A N 1
ATOM 703 C CA . LEU A 1 89 ? -5.272 8.019 -2.154 1.00 94.88 89 LEU A CA 1
ATOM 704 C C . LEU A 1 89 ? -5.952 8.612 -0.918 1.00 94.88 89 LEU A C 1
ATOM 706 O O . LEU A 1 89 ? -5.657 8.235 0.215 1.00 94.88 89 LEU A O 1
ATOM 710 N N . ASN A 1 90 ? -6.888 9.525 -1.152 1.00 96.00 90 ASN A N 1
ATOM 711 C CA . ASN A 1 90 ? -7.758 10.054 -0.112 1.00 96.00 90 ASN A CA 1
ATOM 712 C C . ASN A 1 90 ? -8.984 9.150 0.020 1.00 96.00 90 ASN A C 1
ATOM 714 O O . ASN A 1 90 ? -9.677 8.903 -0.967 1.00 96.00 90 ASN A O 1
ATOM 718 N N . ILE A 1 91 ? -9.259 8.687 1.235 1.00 92.31 91 ILE A N 1
ATOM 719 C CA . ILE A 1 91 ? -10.342 7.759 1.553 1.00 92.31 91 ILE A CA 1
ATOM 720 C C . ILE A 1 91 ? -11.283 8.440 2.538 1.00 92.31 91 ILE A C 1
ATOM 722 O O . ILE A 1 91 ? -10.893 8.800 3.649 1.00 92.31 91 ILE A O 1
ATOM 726 N N . TYR A 1 92 ? -12.534 8.614 2.129 1.00 93.19 92 TYR A N 1
ATOM 727 C CA . TYR A 1 92 ? -13.592 9.081 3.014 1.00 93.19 92 TYR A CA 1
ATOM 728 C C . TYR A 1 92 ? -14.316 7.872 3.601 1.00 93.19 92 TYR A C 1
ATOM 730 O O . TYR A 1 92 ? -14.802 7.028 2.850 1.00 93.19 92 TYR A O 1
ATOM 738 N N . LEU A 1 93 ? -14.357 7.777 4.929 1.00 89.81 93 LEU A N 1
ATOM 739 C CA . LEU A 1 93 ? -15.076 6.712 5.626 1.00 89.81 93 LEU A CA 1
ATOM 740 C C . LEU A 1 93 ? -16.416 7.247 6.123 1.00 89.81 93 LEU A C 1
ATOM 742 O O . LEU A 1 93 ? -16.452 8.289 6.772 1.00 89.81 93 LEU A O 1
ATOM 746 N N . GLU A 1 94 ? -17.494 6.522 5.856 1.00 91.25 94 GLU A N 1
ATOM 747 C CA . GLU A 1 94 ? -18.838 6.819 6.349 1.00 91.25 94 GLU A CA 1
ATOM 748 C C . GLU A 1 94 ? -19.421 5.535 6.939 1.00 91.25 94 GLU A C 1
ATOM 750 O O . GLU A 1 94 ? -19.338 4.474 6.319 1.00 91.25 94 GLU A O 1
ATOM 755 N N . ASP A 1 95 ? -19.949 5.626 8.161 1.00 90.00 95 ASP A N 1
ATOM 756 C CA . ASP A 1 95 ? -20.571 4.515 8.890 1.00 90.00 95 ASP A CA 1
ATOM 757 C C . ASP A 1 95 ? -19.724 3.230 8.998 1.00 90.00 95 ASP A C 1
ATOM 759 O O . ASP A 1 95 ? -20.245 2.115 9.087 1.00 90.00 95 ASP A O 1
ATOM 763 N N . VAL A 1 96 ? -18.395 3.367 9.058 1.00 87.62 96 VAL A N 1
ATOM 764 C CA . VAL A 1 96 ? -17.489 2.231 9.271 1.00 87.62 96 VAL A CA 1
ATOM 765 C C . VAL A 1 96 ? -17.393 1.920 10.770 1.00 87.62 96 VAL A C 1
ATOM 767 O O . VAL A 1 96 ? -17.066 2.813 11.555 1.00 87.62 96 VAL A O 1
ATOM 770 N N . PRO A 1 97 ? -17.647 0.678 11.226 1.00 89.44 97 PRO A N 1
ATOM 771 C CA . PRO A 1 97 ? -17.530 0.335 12.641 1.00 89.44 97 PRO A CA 1
ATOM 772 C C . PRO A 1 97 ? -16.131 0.625 13.189 1.00 89.44 97 PRO A C 1
ATOM 774 O O . PRO A 1 97 ? -15.134 0.320 12.540 1.00 89.44 97 PRO A O 1
ATOM 777 N N . THR A 1 98 ? -16.034 1.145 14.410 1.00 88.50 98 THR A N 1
ATOM 778 C CA . THR A 1 98 ? -14.734 1.334 15.069 1.00 88.50 98 THR A CA 1
ATOM 779 C C . THR A 1 98 ? -14.044 -0.010 15.304 1.00 88.50 98 THR A C 1
ATOM 781 O O . THR A 1 98 ? -14.685 -0.965 15.755 1.00 88.50 98 THR A O 1
ATOM 784 N N . GLY A 1 99 ? -12.743 -0.075 15.043 1.00 87.12 99 GLY A N 1
ATOM 785 C CA . GLY A 1 99 ? -11.924 -1.265 15.247 1.00 87.12 99 GLY A CA 1
ATOM 786 C C . GLY A 1 99 ? -10.457 -0.986 14.942 1.00 87.12 99 GLY A C 1
ATOM 787 O O . GLY A 1 99 ? -10.141 -0.037 14.228 1.00 87.12 99 GLY A O 1
ATOM 788 N N . ASP A 1 100 ? -9.583 -1.810 15.500 1.00 87.62 100 ASP A N 1
ATOM 789 C CA . ASP A 1 100 ? -8.137 -1.843 15.256 1.00 87.62 100 ASP A CA 1
ATOM 790 C C . ASP A 1 100 ? -7.736 -3.013 14.340 1.00 87.62 100 ASP A C 1
ATOM 792 O O . ASP A 1 100 ? -6.559 -3.279 14.121 1.00 87.62 100 ASP A O 1
ATOM 796 N N . ASP A 1 101 ? -8.728 -3.705 13.780 1.00 88.19 101 ASP A N 1
ATOM 797 C CA . ASP A 1 101 ? -8.574 -4.930 13.006 1.00 88.19 101 ASP A CA 1
ATOM 798 C C . ASP A 1 101 ? -8.742 -4.724 11.494 1.00 88.19 101 ASP A C 1
ATOM 800 O O . ASP A 1 101 ? -8.993 -5.688 10.767 1.00 88.19 101 ASP A O 1
ATOM 804 N N . TYR A 1 102 ? -8.618 -3.478 11.028 1.00 88.56 102 TYR A N 1
ATOM 805 C CA . TYR A 1 102 ? -8.662 -3.108 9.614 1.00 88.56 102 TYR A CA 1
ATOM 806 C C . TYR A 1 102 ? -7.268 -3.119 8.995 1.00 88.56 102 TYR A C 1
ATOM 808 O O . TYR A 1 102 ? -6.348 -2.474 9.492 1.00 88.56 102 TYR A O 1
ATOM 816 N N . PHE A 1 103 ? -7.137 -3.797 7.859 1.00 89.56 103 PHE A N 1
ATOM 817 C CA . PHE A 1 103 ? -5.894 -3.888 7.106 1.00 89.56 103 PHE A CA 1
ATOM 818 C C . PHE A 1 103 ? -6.120 -3.435 5.674 1.00 89.56 103 PHE A C 1
ATOM 820 O O . PHE A 1 103 ? -7.111 -3.806 5.044 1.00 89.56 103 PHE A O 1
ATOM 827 N N . MET A 1 104 ? -5.170 -2.659 5.158 1.00 90.94 104 MET A N 1
ATOM 828 C CA . MET A 1 104 ? -5.102 -2.328 3.741 1.00 90.94 104 MET A CA 1
ATOM 829 C C . MET A 1 104 ? -4.250 -3.358 3.018 1.00 90.94 104 MET A C 1
ATOM 831 O O . MET A 1 104 ? -3.084 -3.566 3.355 1.00 90.94 104 MET A O 1
ATOM 835 N N . VAL A 1 105 ? -4.840 -3.990 2.014 1.00 90.88 105 VAL A N 1
ATOM 836 C CA . VAL A 1 105 ? -4.207 -4.999 1.175 1.00 90.88 105 VAL A CA 1
ATOM 837 C C . VAL A 1 105 ? -3.977 -4.393 -0.200 1.00 90.88 105 VAL A C 1
ATOM 839 O O . VAL A 1 105 ? -4.896 -3.873 -0.826 1.00 90.88 105 VAL A O 1
ATOM 842 N N . PHE A 1 106 ? -2.731 -4.463 -0.658 1.00 91.25 106 PHE A N 1
ATOM 843 C CA . PHE A 1 106 ? -2.311 -3.996 -1.972 1.00 91.25 106 PHE A CA 1
ATOM 844 C C . PHE A 1 106 ? -2.010 -5.214 -2.839 1.00 91.25 106 PHE A C 1
ATOM 846 O O . PHE A 1 106 ? -1.113 -5.998 -2.520 1.00 91.25 106 PHE A O 1
ATOM 853 N N . ILE A 1 107 ? -2.759 -5.388 -3.923 1.00 89.12 107 ILE A N 1
ATOM 854 C CA . ILE A 1 107 ? -2.693 -6.587 -4.765 1.00 89.12 107 ILE A CA 1
ATOM 855 C C . ILE A 1 107 ? -2.088 -6.205 -6.109 1.00 89.12 107 ILE A C 1
ATOM 857 O O . ILE A 1 107 ? -2.709 -5.490 -6.886 1.00 89.12 107 ILE A O 1
ATOM 861 N N . ASN A 1 108 ? -0.877 -6.679 -6.404 1.00 85.19 108 ASN A N 1
ATOM 862 C CA . ASN A 1 108 ? -0.252 -6.462 -7.710 1.00 85.19 108 ASN A CA 1
ATOM 863 C C . ASN A 1 108 ? -1.103 -7.100 -8.823 1.00 85.19 108 ASN A C 1
ATOM 865 O O . ASN A 1 108 ? -1.268 -8.319 -8.8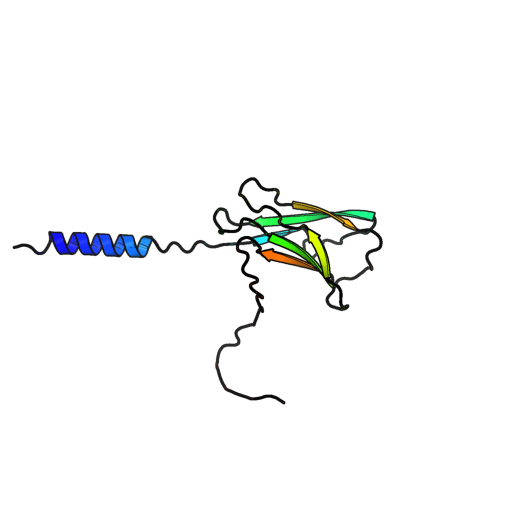55 1.00 85.19 108 ASN A O 1
ATOM 869 N N . SER A 1 109 ? -1.590 -6.275 -9.752 1.00 82.94 109 SER A N 1
ATOM 870 C CA . SER A 1 109 ? -2.436 -6.677 -10.885 1.00 82.94 109 SER A CA 1
ATOM 871 C C . SER A 1 109 ? -1.783 -6.404 -12.251 1.00 82.94 109 SER A C 1
ATOM 873 O O . SER A 1 109 ? -2.409 -6.554 -13.299 1.00 82.94 109 SER A O 1
ATOM 875 N N . THR A 1 110 ? -0.493 -6.045 -12.256 1.00 73.50 110 THR A N 1
ATOM 876 C CA . THR A 1 110 ? 0.309 -5.679 -13.444 1.00 73.50 110 THR A CA 1
ATOM 877 C C . THR A 1 110 ? 0.357 -6.778 -14.493 1.00 73.50 110 THR A C 1
ATOM 879 O O . THR A 1 110 ? 0.227 -6.540 -15.693 1.00 73.50 110 THR A O 1
ATOM 882 N N . HIS A 1 111 ? 0.526 -8.003 -14.023 1.00 64.56 111 HIS A N 1
ATOM 883 C CA . HIS A 1 111 ? 0.320 -9.189 -14.820 1.00 64.56 111 HIS A CA 1
ATOM 884 C C . HIS A 1 111 ? -1.017 -9.734 -14.332 1.00 64.56 111 HIS A C 1
ATOM 886 O O . HIS A 1 111 ? -1.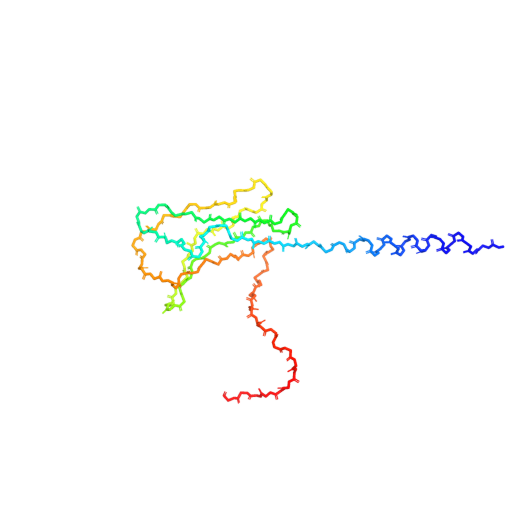169 -9.926 -13.129 1.00 64.56 111 HIS A O 1
ATOM 892 N N . MET A 1 112 ? -1.982 -10.001 -15.217 1.00 44.97 112 MET A N 1
ATOM 893 C CA . MET A 1 112 ? -3.130 -10.853 -14.872 1.00 44.97 112 MET A CA 1
ATOM 894 C C . MET A 1 112 ? -2.629 -12.288 -14.627 1.00 44.97 112 MET A C 1
ATOM 896 O O . MET A 1 112 ? -2.862 -13.207 -15.406 1.00 44.97 112 MET A O 1
ATOM 900 N N . HIS A 1 113 ? -1.868 -12.456 -13.556 1.00 38.19 113 HIS A N 1
ATOM 901 C CA . HIS A 1 113 ? -1.565 -13.688 -12.874 1.00 38.19 113 HIS A CA 1
ATOM 902 C C . HIS A 1 113 ? -2.109 -13.436 -11.477 1.00 38.19 113 HIS A C 1
ATOM 904 O O . HIS A 1 113 ? -1.521 -12.682 -10.706 1.00 38.19 113 HIS A O 1
ATOM 910 N N . VAL A 1 114 ? -3.267 -14.015 -11.165 1.00 40.16 114 VAL A N 1
ATOM 911 C CA . VAL A 1 114 ? -3.715 -14.122 -9.777 1.00 40.16 114 VAL A CA 1
ATOM 912 C C . VAL A 1 114 ? -2.684 -14.999 -9.072 1.00 40.16 114 VAL A C 1
ATOM 914 O O . VAL A 1 114 ? -2.753 -16.225 -9.102 1.00 40.16 114 VAL A O 1
ATOM 917 N N . GLY A 1 115 ? -1.661 -14.364 -8.513 1.00 35.00 115 GLY A N 1
ATOM 918 C CA . GLY A 1 115 ? -0.789 -14.967 -7.530 1.00 35.00 115 GLY A CA 1
ATOM 919 C C . GLY A 1 115 ? -1.484 -14.826 -6.191 1.00 35.00 115 GLY A C 1
ATOM 920 O O . GLY A 1 115 ? -1.415 -13.768 -5.575 1.00 35.00 115 GLY A O 1
ATOM 921 N N . ILE A 1 116 ? -2.164 -15.878 -5.738 1.00 39.09 116 ILE A N 1
ATOM 922 C CA . ILE A 1 116 ? -2.477 -15.998 -4.315 1.00 39.09 116 ILE A CA 1
ATOM 923 C C . ILE A 1 116 ? -1.130 -16.206 -3.618 1.00 39.09 116 ILE A C 1
ATOM 925 O O . ILE A 1 116 ? -0.589 -17.310 -3.599 1.00 39.09 116 ILE A O 1
ATOM 929 N N . GLY A 1 117 ? -0.542 -15.121 -3.124 1.00 33.81 117 GLY A N 1
ATOM 930 C CA . GLY A 1 117 ? 0.617 -15.180 -2.251 1.00 33.81 117 GLY A CA 1
ATOM 931 C C . GLY A 1 117 ? 0.156 -15.567 -0.855 1.00 33.81 117 GLY A C 1
ATOM 932 O O . GLY A 1 117 ? -0.358 -14.731 -0.120 1.00 33.81 117 GLY A O 1
ATOM 933 N N . TYR A 1 118 ? 0.338 -16.829 -0.477 1.00 34.41 118 TYR A N 1
ATOM 934 C CA . TYR A 1 118 ? 0.384 -17.180 0.936 1.00 34.41 118 TYR A CA 1
ATOM 935 C C . TYR A 1 118 ? 1.724 -16.677 1.476 1.00 34.41 118 TYR A C 1
ATOM 937 O O . TYR A 1 118 ? 2.776 -17.127 1.021 1.00 34.41 118 TYR A O 1
ATOM 945 N N . ALA A 1 119 ? 1.705 -15.766 2.450 1.00 33.97 119 ALA A N 1
ATOM 946 C CA . ALA A 1 119 ? 2.852 -15.569 3.327 1.00 33.97 119 ALA A CA 1
ATOM 947 C C . ALA A 1 119 ? 2.960 -16.809 4.229 1.00 33.97 119 ALA A C 1
ATOM 949 O O . ALA A 1 119 ? 2.463 -16.834 5.352 1.00 33.97 119 ALA A O 1
ATOM 950 N N . GLY A 1 120 ? 3.529 -17.885 3.688 1.00 34.00 120 GLY A N 1
ATOM 951 C CA . GLY A 1 120 ? 4.045 -18.978 4.494 1.00 34.00 120 GLY A CA 1
ATOM 952 C C . GLY A 1 120 ? 5.364 -18.517 5.092 1.00 34.00 120 GLY A C 1
ATOM 953 O O . GLY A 1 120 ? 6.307 -18.247 4.351 1.00 34.00 120 GLY A O 1
ATOM 954 N N . PHE A 1 121 ? 5.420 -18.392 6.416 1.00 36.47 121 PHE A N 1
ATOM 955 C CA . PHE A 1 121 ? 6.699 -18.403 7.113 1.00 36.47 121 PHE A CA 1
ATOM 956 C C . PHE A 1 121 ? 7.379 -19.739 6.790 1.00 36.47 121 PHE A C 1
ATOM 958 O O . PHE A 1 121 ? 6.818 -20.801 7.059 1.00 36.47 121 PHE A O 1
ATOM 965 N N . ASP A 1 122 ? 8.543 -19.668 6.149 1.00 31.67 122 ASP A N 1
ATOM 966 C CA . ASP A 1 122 ? 9.444 -20.801 5.971 1.00 31.67 122 ASP A CA 1
ATOM 967 C C . ASP A 1 122 ? 10.111 -21.058 7.326 1.00 31.67 122 ASP A C 1
ATOM 969 O O . ASP A 1 122 ? 11.079 -20.391 7.693 1.00 31.67 122 ASP A O 1
ATOM 973 N N . ASP A 1 123 ? 9.529 -21.966 8.112 1.00 39.09 123 ASP A N 1
ATOM 974 C CA . ASP A 1 123 ? 10.280 -22.637 9.166 1.00 39.09 123 ASP A CA 1
ATOM 975 C C . ASP A 1 123 ? 11.198 -23.635 8.463 1.00 39.09 123 ASP A C 1
ATOM 977 O O . ASP A 1 123 ? 10.774 -24.660 7.924 1.00 39.09 123 ASP A O 1
ATOM 981 N N . THR A 1 124 ? 12.478 -23.287 8.446 1.00 43.38 124 THR A N 1
ATOM 982 C CA . THR A 1 124 ? 13.554 -24.178 8.039 1.00 43.38 124 THR A CA 1
ATOM 983 C C . THR A 1 124 ? 13.458 -25.522 8.764 1.00 43.38 124 THR A C 1
ATOM 985 O O . THR A 1 124 ? 13.210 -25.573 9.966 1.00 43.38 124 THR A O 1
ATOM 988 N N . ASP A 1 125 ? 13.797 -26.569 8.014 1.00 39.50 125 ASP A N 1
ATOM 989 C CA . ASP A 1 125 ? 13.948 -27.981 8.373 1.00 39.50 125 ASP A CA 1
ATOM 990 C C . ASP A 1 125 ? 12.700 -28.861 8.278 1.00 39.50 125 ASP A C 1
ATOM 992 O O . ASP A 1 125 ? 11.869 -29.015 9.173 1.00 39.50 125 ASP A O 1
ATOM 996 N N . GLY A 1 126 ? 12.658 -29.560 7.142 1.00 46.56 126 GLY A N 1
ATOM 997 C CA . GLY A 1 126 ? 11.753 -30.658 6.901 1.00 46.56 126 GLY A CA 1
ATOM 998 C C . GLY A 1 126 ? 11.921 -31.764 7.930 1.00 46.56 126 GLY A C 1
ATOM 999 O O . GLY A 1 126 ? 12.939 -32.441 7.968 1.00 46.56 126 GLY A O 1
ATOM 1000 N N . HIS A 1 127 ? 10.844 -32.039 8.654 1.00 36.56 127 HIS A N 1
ATOM 1001 C CA . HIS A 1 127 ? 10.477 -33.394 9.028 1.00 36.56 127 HIS A CA 1
ATOM 1002 C C . HIS A 1 127 ? 8.949 -33.521 9.026 1.00 36.56 127 HIS A C 1
ATOM 1004 O O . HIS A 1 127 ? 8.258 -32.999 9.894 1.00 36.56 127 HIS A O 1
ATOM 1010 N N . ASP A 1 128 ? 8.462 -34.224 7.998 1.00 46.56 128 ASP A N 1
ATOM 1011 C CA . ASP A 1 128 ? 7.187 -34.946 7.898 1.00 46.56 128 ASP A CA 1
ATOM 1012 C C . ASP A 1 128 ? 6.476 -35.122 9.238 1.00 46.56 128 ASP A C 1
ATOM 1014 O O . ASP A 1 128 ? 7.003 -35.892 10.037 1.00 46.56 128 ASP A O 1
ATOM 1018 N N . LYS A 1 129 ? 5.289 -34.511 9.437 1.00 35.94 129 LYS A N 1
ATOM 1019 C CA . LYS A 1 129 ? 4.145 -35.175 10.095 1.00 35.94 129 LYS A CA 1
ATOM 1020 C C . LYS A 1 129 ? 2.793 -34.710 9.562 1.00 35.94 129 LYS A C 1
ATOM 1022 O O . LYS A 1 129 ? 2.460 -33.534 9.487 1.00 35.94 129 LYS A O 1
ATOM 1027 N N . ARG A 1 130 ? 2.029 -35.742 9.224 1.00 35.75 130 ARG A N 1
ATOM 1028 C CA . ARG A 1 130 ? 0.645 -35.791 8.772 1.00 35.75 130 ARG A CA 1
ATOM 1029 C C . ARG A 1 130 ? -0.332 -35.271 9.828 1.00 35.75 130 ARG A C 1
ATOM 1031 O O . ARG A 1 130 ? -0.079 -35.385 11.023 1.00 35.75 130 ARG A O 1
ATOM 1038 N N . PHE A 1 131 ? -1.465 -34.801 9.314 1.00 35.56 131 PHE A N 1
ATOM 1039 C CA . PHE A 1 131 ? -2.659 -34.329 10.010 1.00 35.56 131 PHE A CA 1
ATOM 1040 C C . PHE A 1 131 ? -3.041 -35.129 11.266 1.00 35.56 131 PHE A C 1
ATOM 1042 O O . PHE A 1 131 ? -3.243 -36.346 11.203 1.00 35.56 131 PHE A O 1
ATOM 1049 N N . ALA A 1 132 ? -3.242 -34.382 12.350 1.00 37.56 132 ALA A N 1
ATOM 1050 C CA . ALA A 1 132 ? -4.371 -34.509 13.264 1.00 37.56 132 ALA A CA 1
ATOM 1051 C C . ALA A 1 132 ? -4.980 -33.110 13.429 1.00 37.56 132 ALA A C 1
ATOM 1053 O O . ALA A 1 132 ? -4.182 -32.144 13.441 1.00 37.56 132 ALA A O 1
#

Foldseek 3Di:
DPDPVVVVVVVVVVVVVVVVPPPQDKDKAWPPPDPPDDDDAPDKGKTFIDIDQPNLFQFKFKWKAFDVDPDIHGDGGGQGDHPPGDGMDIDHHHPDDDDPRIDIDIGRPSDVPPPPDDPDDPPDDDDDDDDD

pLDDT: mean 74.8, std 19.82, range [31.67, 96.0]